Protein AF-A0A7S2BDD0-F1 (afdb_monomer_lite)

Organism: NCBI:txid327968

Secondary structure (DSSP, 8-state):
--PPPPPEEEETTEEEEEEE--SS-HHHHHHHHHHHHHHHHHTT-SEEEEEEE-SS---TT-HHHHHH--PPPPPHHHHHHHHHHHHT--TT--S-----

Radius of gyration: 18.63 Å; chains: 1; bounding box: 52×38×51 Å

Sequence (100 aa):
GKRGSPLEGVLDRTLVASVHLDAQSEEKRVDRLRTCLAKARYLGIRELVIAGDMNTECLPGSCVAAILAASPKPTAADLARECASALRLSSDEAEDDEAP

Foldseek 3Di:
DPDDDWDWDDDPLEIETEDAFDLPDLVRLLVVVVVQVVVSVVVNRPHYHYDYHSNDPLAQPRPVVVVVDPDPNDDPVSVVVVVCVVVVPPPPPPDDPDDD

pLDDT: mean 80.17, std 15.75, range [35.03, 94.81]

Structure (mmCIF, N/CA/C/O backbone):
data_AF-A0A7S2BDD0-F1
#
_entry.id   AF-A0A7S2BDD0-F1
#
loop_
_atom_site.group_PDB
_atom_site.id
_atom_site.type_symbol
_atom_site.label_atom_id
_atom_site.label_alt_id
_atom_site.label_comp_id
_atom_site.label_asym_id
_atom_site.label_entity_id
_atom_site.label_seq_id
_atom_site.pdbx_PDB_ins_code
_atom_site.Cartn_x
_atom_site.Cartn_y
_atom_site.Cartn_z
_atom_site.occupancy
_atom_site.B_iso_or_equiv
_atom_site.auth_seq_id
_atom_site.auth_comp_id
_atom_site.auth_asym_id
_atom_site.auth_atom_id
_atom_site.pdbx_PDB_model_num
ATOM 1 N N . GLY A 1 1 ? -6.502 24.012 -3.553 1.00 35.03 1 GLY A N 1
ATOM 2 C CA . GLY A 1 1 ? -7.415 22.873 -3.769 1.00 35.03 1 GLY A CA 1
ATOM 3 C C . GLY A 1 1 ? -7.276 21.898 -2.621 1.00 35.03 1 GLY A C 1
ATOM 4 O O . GLY A 1 1 ? -6.162 21.463 -2.355 1.00 35.03 1 GLY A O 1
ATOM 5 N N . LYS A 1 2 ? -8.361 21.610 -1.891 1.00 40.56 2 LYS A N 1
ATOM 6 C CA . LYS A 1 2 ? -8.354 20.601 -0.820 1.00 40.56 2 LYS A CA 1
ATOM 7 C C . LYS A 1 2 ? -8.128 19.228 -1.462 1.00 40.56 2 LYS A C 1
ATOM 9 O O . LYS A 1 2 ? -8.985 18.758 -2.201 1.00 40.56 2 LYS A O 1
ATOM 14 N N . ARG A 1 3 ? -6.962 18.617 -1.218 1.00 48.31 3 ARG A N 1
ATOM 15 C CA . ARG A 1 3 ? -6.705 17.209 -1.560 1.00 48.31 3 ARG A CA 1
ATOM 16 C C . ARG A 1 3 ? -7.730 16.367 -0.797 1.00 48.31 3 ARG A C 1
ATOM 18 O O . ARG A 1 3 ? -7.821 16.514 0.420 1.00 48.31 3 ARG A O 1
ATOM 25 N N . GLY A 1 4 ? -8.509 15.548 -1.504 1.00 43.50 4 GLY A N 1
ATOM 26 C CA . GLY A 1 4 ? -9.551 14.712 -0.907 1.00 43.50 4 GLY A CA 1
ATOM 27 C C . GLY A 1 4 ? -8.990 13.872 0.240 1.00 43.50 4 GLY A C 1
ATOM 28 O O . GLY A 1 4 ? -8.008 13.142 0.077 1.00 43.50 4 GLY A O 1
ATOM 29 N N . SER A 1 5 ? -9.558 14.027 1.431 1.00 51.88 5 SER A N 1
ATOM 30 C CA . SER A 1 5 ? -9.354 13.090 2.530 1.00 51.88 5 SER A CA 1
ATOM 31 C C . SER A 1 5 ? -10.125 11.802 2.229 1.00 51.88 5 SER A C 1
ATOM 33 O O . SER A 1 5 ? -11.180 11.877 1.599 1.00 51.88 5 SER A O 1
ATOM 35 N N . PRO A 1 6 ? -9.620 10.634 2.656 1.00 56.59 6 PRO A N 1
ATOM 36 C CA . PRO A 1 6 ? -10.389 9.397 2.575 1.00 56.59 6 PRO A CA 1
ATOM 37 C C . PRO A 1 6 ? -11.721 9.563 3.327 1.00 56.59 6 PRO A C 1
ATOM 39 O O . PRO A 1 6 ? -11.771 10.236 4.360 1.00 56.59 6 PRO A O 1
ATOM 42 N N . LEU A 1 7 ? -12.793 8.978 2.788 1.00 57.91 7 LEU A N 1
ATOM 43 C CA . LEU A 1 7 ? -14.038 8.778 3.528 1.00 57.91 7 LEU A CA 1
ATOM 44 C C . LEU A 1 7 ? -13.795 7.612 4.498 1.00 57.91 7 LEU A C 1
ATOM 46 O O . LEU A 1 7 ? -13.367 6.538 4.072 1.00 57.91 7 LEU A O 1
ATOM 50 N N . GLU A 1 8 ? -13.993 7.856 5.792 1.00 61.56 8 GLU A N 1
ATOM 51 C CA . GLU A 1 8 ? -13.682 6.935 6.892 1.00 61.56 8 GLU A CA 1
ATOM 52 C C . GLU A 1 8 ? -14.972 6.657 7.687 1.00 61.56 8 GLU A C 1
ATOM 54 O O . GLU A 1 8 ? -15.703 7.589 8.026 1.00 61.56 8 GLU A O 1
ATOM 59 N N . GLY A 1 9 ? -15.258 5.383 7.981 1.00 64.06 9 GLY A N 1
ATOM 60 C CA . GLY A 1 9 ? -16.376 4.952 8.829 1.00 64.06 9 GLY A CA 1
ATOM 61 C C . GLY A 1 9 ? -15.919 3.902 9.844 1.00 64.06 9 GLY A C 1
ATOM 62 O O . GLY A 1 9 ? -15.165 2.997 9.486 1.00 64.06 9 GLY A O 1
ATOM 63 N N . VAL A 1 10 ? -16.348 4.034 11.104 1.00 63.94 10 VAL A N 1
ATOM 64 C CA . VAL A 1 10 ? -15.971 3.130 12.206 1.00 63.94 10 VAL A CA 1
ATOM 65 C C . VAL A 1 10 ? -17.162 2.245 12.569 1.00 63.94 10 VAL A C 1
ATOM 67 O O . VAL A 1 10 ? -18.204 2.750 12.985 1.00 63.94 10 VAL A O 1
ATOM 70 N N . LEU A 1 11 ? -17.000 0.931 12.417 1.00 67.19 11 LEU A N 1
ATOM 71 C CA . LEU A 1 11 ? -17.942 -0.089 12.877 1.00 67.19 11 LEU A CA 1
ATOM 72 C C . LEU A 1 11 ? -17.246 -0.880 13.986 1.00 67.19 11 LEU A C 1
ATOM 74 O O . LEU A 1 11 ? -16.319 -1.638 13.720 1.00 67.19 11 LEU A O 1
ATOM 78 N N . ASP A 1 12 ? -17.654 -0.664 15.234 1.00 75.44 12 ASP A N 1
ATOM 79 C CA . ASP A 1 12 ? -17.005 -1.242 16.419 1.00 75.44 12 ASP A CA 1
ATOM 80 C C . ASP A 1 12 ? -15.485 -0.941 16.482 1.00 75.44 12 ASP A C 1
ATOM 82 O O . ASP A 1 12 ? -15.100 0.209 16.705 1.00 75.44 12 ASP A O 1
ATOM 86 N N . ARG A 1 13 ? -14.610 -1.937 16.250 1.00 83.75 13 ARG A N 1
ATOM 87 C CA . ARG A 1 13 ? -13.137 -1.788 16.160 1.00 83.75 13 ARG A CA 1
ATOM 88 C C . ARG A 1 13 ? -12.585 -1.967 14.744 1.00 83.75 13 ARG A C 1
ATOM 90 O O . ARG A 1 13 ? -11.374 -2.178 14.590 1.00 83.75 13 ARG A O 1
ATOM 97 N N . THR A 1 14 ? -13.456 -1.871 13.747 1.00 89.75 14 THR A N 1
ATOM 98 C CA . THR A 1 14 ? -13.128 -1.985 12.331 1.00 89.75 14 THR A CA 1
ATOM 99 C C . THR A 1 14 ? -13.232 -0.615 11.668 1.00 89.75 14 THR A C 1
ATOM 101 O O . THR A 1 14 ? -14.253 0.069 11.769 1.00 89.75 14 THR A O 1
ATOM 104 N N . LEU A 1 15 ? -12.165 -0.196 10.991 1.00 90.12 15 LEU A N 1
ATOM 105 C CA . LEU A 1 15 ? -12.139 1.008 10.163 1.00 90.12 15 LEU A CA 1
ATOM 106 C C . LEU A 1 15 ? -12.194 0.593 8.700 1.00 90.12 15 LEU A C 1
ATOM 108 O O . LEU A 1 15 ? -11.366 -0.196 8.250 1.00 90.12 15 LEU A O 1
ATOM 112 N N . VAL A 1 16 ? -13.128 1.167 7.949 1.00 92.38 16 VAL A N 1
ATOM 113 C CA . VAL A 1 16 ? -13.140 1.060 6.488 1.00 92.38 16 VAL A CA 1
ATOM 114 C C . VAL A 1 16 ? -12.622 2.373 5.916 1.00 92.38 16 VAL A C 1
ATOM 116 O O . VAL A 1 16 ? -13.190 3.436 6.175 1.00 92.38 16 VAL A O 1
ATOM 119 N N . ALA A 1 17 ? -11.526 2.301 5.164 1.0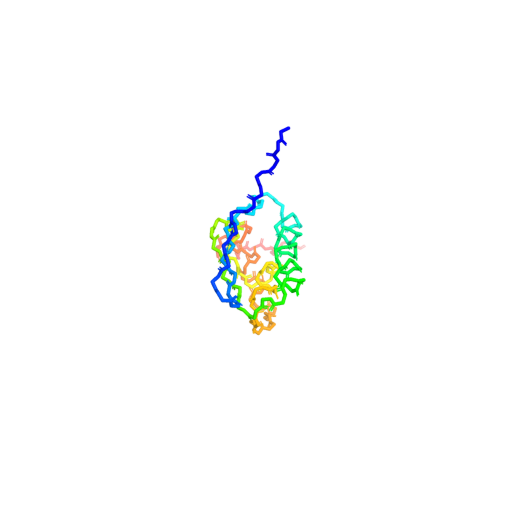0 91.88 17 ALA A N 1
ATOM 120 C CA . ALA A 1 17 ? -10.869 3.446 4.554 1.00 91.88 17 ALA A CA 1
ATOM 121 C C . ALA A 1 17 ? -10.915 3.338 3.028 1.00 91.88 17 ALA A C 1
ATOM 123 O O . ALA A 1 17 ? -10.387 2.390 2.442 1.00 91.88 17 ALA A O 1
ATOM 124 N N . SER A 1 18 ? -11.504 4.346 2.380 1.00 93.75 18 SER A N 1
ATOM 125 C CA . SER A 1 18 ? -11.421 4.485 0.925 1.00 93.75 18 SER A CA 1
ATOM 126 C C . SER A 1 18 ? -10.140 5.217 0.517 1.00 93.75 18 SER A C 1
ATOM 128 O O . SER A 1 18 ? -9.891 6.326 0.993 1.00 93.75 18 SER A O 1
ATOM 130 N N . VAL A 1 19 ? -9.330 4.637 -0.371 1.00 92.50 19 VAL A N 1
ATOM 131 C CA . VAL A 1 19 ? -8.092 5.247 -0.877 1.00 92.50 19 VAL A CA 1
ATOM 132 C C . VAL A 1 19 ? -8.111 5.437 -2.392 1.00 92.50 19 VAL A C 1
ATOM 134 O O . VAL A 1 19 ? -8.741 4.696 -3.135 1.00 92.50 19 VAL A O 1
ATOM 137 N N . HIS A 1 20 ? -7.389 6.462 -2.831 1.00 93.75 20 HIS A N 1
ATOM 138 C CA . HIS A 1 20 ? -6.973 6.663 -4.212 1.00 93.75 20 HIS A CA 1
ATOM 139 C C . HIS A 1 20 ? -5.498 7.061 -4.127 1.00 93.75 20 HIS A C 1
ATOM 141 O O . HIS A 1 20 ? -5.180 8.168 -3.677 1.00 93.75 20 HIS A O 1
ATOM 147 N N . LEU A 1 21 ? -4.597 6.122 -4.415 1.00 93.06 21 LEU A N 1
ATOM 148 C CA . LEU A 1 21 ? -3.156 6.343 -4.315 1.00 93.06 21 LEU A CA 1
ATOM 149 C C . LEU A 1 21 ? -2.619 6.992 -5.597 1.00 93.06 21 LEU A C 1
ATOM 151 O O . LEU A 1 21 ? -3.268 6.979 -6.634 1.00 93.06 21 LEU A O 1
ATOM 155 N N . ASP A 1 22 ? -1.444 7.608 -5.523 1.00 94.81 22 ASP A N 1
ATOM 156 C CA . ASP A 1 22 ? -0.865 8.335 -6.655 1.00 94.81 22 ASP A CA 1
ATOM 157 C C . ASP A 1 22 ? -0.543 7.398 -7.838 1.00 94.81 22 ASP A C 1
ATOM 159 O O . ASP A 1 22 ? 0.067 6.345 -7.657 1.00 94.81 22 ASP A O 1
ATOM 163 N N . ALA A 1 23 ? -0.926 7.785 -9.056 1.00 91.31 23 ALA A N 1
ATOM 164 C CA . ALA A 1 23 ? -0.689 6.987 -10.262 1.00 91.31 23 ALA A CA 1
ATOM 165 C C . ALA A 1 23 ? 0.787 6.942 -10.687 1.00 91.31 23 ALA A C 1
ATOM 167 O O . ALA A 1 23 ? 1.245 5.959 -11.265 1.00 91.31 23 ALA A O 1
ATOM 168 N N . GLN A 1 24 ? 1.559 7.985 -10.382 1.00 91.44 24 GLN A N 1
ATOM 169 C CA . GLN A 1 24 ? 2.864 8.223 -11.001 1.00 91.44 24 GLN A CA 1
ATOM 170 C C . GLN A 1 24 ? 4.043 7.994 -10.053 1.00 91.44 24 GLN A C 1
ATOM 172 O O . GLN A 1 24 ? 5.158 7.770 -10.509 1.00 91.44 24 GLN A O 1
ATOM 177 N N . SER A 1 25 ? 3.824 8.055 -8.740 1.00 91.31 25 SER A N 1
ATOM 178 C CA . SER A 1 25 ? 4.891 8.030 -7.740 1.00 91.31 25 SER A CA 1
ATOM 179 C C . SER A 1 25 ? 4.648 6.961 -6.684 1.00 91.31 25 SER A C 1
ATOM 181 O O . SER A 1 25 ? 3.736 7.074 -5.864 1.00 91.31 25 SER A O 1
ATOM 183 N N . GLU A 1 26 ? 5.516 5.945 -6.658 1.00 89.44 26 GLU A N 1
ATOM 184 C CA . GLU A 1 26 ? 5.469 4.904 -5.626 1.00 89.44 26 GLU A CA 1
ATOM 185 C C . GLU A 1 26 ? 5.679 5.481 -4.222 1.00 89.44 26 GLU A C 1
ATOM 187 O O . GLU A 1 26 ? 4.952 5.117 -3.302 1.00 89.44 26 GLU A O 1
ATOM 192 N N . GLU A 1 27 ? 6.589 6.443 -4.067 1.00 92.75 27 GLU A N 1
ATOM 193 C CA . GLU A 1 27 ? 6.817 7.150 -2.803 1.00 92.75 27 GLU A CA 1
ATOM 194 C C . GLU A 1 27 ? 5.519 7.765 -2.258 1.00 92.75 27 GLU A C 1
ATOM 196 O O . GLU A 1 27 ? 5.125 7.501 -1.121 1.00 92.75 27 GLU A O 1
ATOM 201 N N . LYS A 1 28 ? 4.776 8.501 -3.095 1.00 93.44 28 LYS A N 1
ATOM 202 C CA . LYS A 1 28 ? 3.494 9.095 -2.687 1.00 93.44 28 LYS A CA 1
ATOM 203 C C . LYS A 1 28 ? 2.432 8.042 -2.370 1.00 93.44 28 LYS A C 1
ATOM 205 O O . LYS A 1 28 ? 1.623 8.263 -1.463 1.00 93.44 28 LYS A O 1
ATOM 210 N N . ARG A 1 29 ? 2.411 6.907 -3.086 1.00 93.88 29 ARG A N 1
ATOM 211 C CA . ARG A 1 29 ? 1.531 5.771 -2.750 1.00 93.88 29 ARG A CA 1
ATOM 212 C C . ARG A 1 29 ? 1.850 5.240 -1.353 1.00 93.88 29 ARG A C 1
ATOM 214 O O . ARG A 1 29 ? 0.944 5.107 -0.529 1.00 93.88 29 ARG A O 1
ATOM 221 N N . VAL A 1 30 ? 3.132 5.005 -1.072 1.00 93.38 30 VAL A N 1
ATOM 222 C CA . VAL A 1 30 ? 3.636 4.513 0.217 1.00 93.38 30 VAL A CA 1
ATOM 223 C C . VAL A 1 30 ? 3.303 5.478 1.351 1.00 93.38 30 VAL A C 1
ATOM 225 O O . VAL A 1 30 ? 2.762 5.051 2.370 1.00 93.38 30 VAL A O 1
ATOM 228 N N . ASP A 1 31 ? 3.556 6.773 1.185 1.00 93.88 31 ASP A N 1
ATOM 229 C CA . ASP A 1 31 ? 3.291 7.772 2.225 1.00 93.88 31 ASP A CA 1
ATOM 230 C C . ASP A 1 31 ? 1.805 7.888 2.559 1.00 93.88 31 ASP A C 1
ATOM 232 O O . ASP A 1 31 ? 1.408 7.977 3.731 1.00 93.88 31 ASP A O 1
ATOM 236 N N . ARG A 1 32 ? 0.951 7.840 1.533 1.00 91.75 32 ARG A N 1
ATOM 237 C CA . ARG A 1 32 ? -0.498 7.872 1.729 1.00 91.75 32 ARG A CA 1
ATOM 238 C C . ARG A 1 32 ? -0.985 6.626 2.462 1.00 91.75 32 ARG A C 1
ATOM 240 O O . ARG A 1 32 ? -1.797 6.749 3.383 1.00 91.75 32 ARG A O 1
ATOM 247 N N . LEU A 1 33 ? -0.456 5.459 2.104 1.00 92.44 33 LEU A N 1
ATOM 248 C CA . LEU A 1 33 ? -0.768 4.201 2.770 1.00 92.44 33 LEU A CA 1
ATOM 249 C C . LEU A 1 33 ? -0.289 4.194 4.231 1.00 92.44 33 LEU A C 1
ATOM 251 O O . LEU A 1 33 ? -1.066 3.880 5.132 1.00 92.44 33 LEU A O 1
ATOM 255 N N . ARG A 1 34 ? 0.947 4.636 4.496 1.00 93.19 34 ARG A N 1
ATOM 256 C CA . ARG A 1 34 ? 1.497 4.800 5.854 1.00 93.19 34 ARG A CA 1
ATOM 257 C C . ARG A 1 34 ? 0.641 5.721 6.713 1.00 93.19 34 ARG A C 1
ATOM 259 O O . ARG A 1 34 ? 0.383 5.408 7.871 1.00 93.19 34 ARG A O 1
ATOM 266 N N . THR A 1 35 ? 0.159 6.823 6.143 1.00 91.88 35 THR A N 1
ATOM 267 C CA . THR A 1 35 ? -0.744 7.749 6.841 1.00 91.88 35 THR A CA 1
ATOM 268 C C . THR A 1 35 ? -2.052 7.061 7.242 1.00 91.88 35 THR A C 1
ATOM 270 O O . THR A 1 35 ? -2.533 7.260 8.356 1.00 91.88 35 THR A O 1
ATOM 273 N N . CYS A 1 36 ? -2.620 6.228 6.364 1.00 91.25 36 CYS A N 1
ATOM 274 C CA . CYS A 1 36 ? -3.834 5.462 6.656 1.00 91.25 36 CYS A CA 1
ATOM 275 C C . CYS A 1 36 ? -3.609 4.455 7.799 1.00 91.25 36 CYS A C 1
ATOM 277 O O . CYS A 1 36 ? -4.369 4.436 8.768 1.00 91.25 36 CYS A O 1
ATOM 279 N N . LEU A 1 37 ? -2.507 3.701 7.750 1.00 92.00 37 LEU A N 1
ATOM 280 C CA . LEU A 1 37 ? -2.125 2.755 8.803 1.00 92.00 37 LEU A CA 1
ATOM 281 C C . LEU A 1 37 ? -1.867 3.452 10.149 1.00 92.00 37 LEU A C 1
ATOM 283 O O . LEU A 1 37 ? -2.327 2.991 11.195 1.00 92.00 37 LEU A O 1
ATOM 287 N N . ALA A 1 38 ? -1.165 4.589 10.134 1.00 92.31 38 ALA A N 1
AT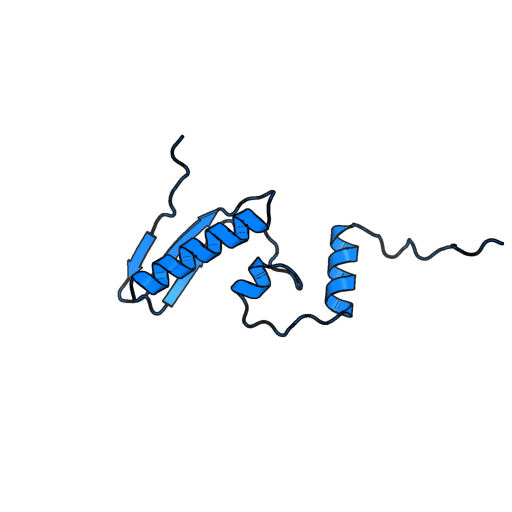OM 288 C CA . ALA A 1 38 ? -0.874 5.370 11.333 1.00 92.31 38 ALA A CA 1
ATOM 289 C C . ALA A 1 38 ? -2.154 5.886 12.005 1.00 92.31 38 ALA A C 1
ATOM 291 O O . ALA A 1 38 ? -2.274 5.821 13.229 1.00 92.31 38 ALA A O 1
ATOM 292 N N . LYS A 1 39 ? -3.135 6.340 11.214 1.00 90.62 39 LYS A N 1
ATOM 293 C CA . LYS A 1 39 ? -4.452 6.744 11.720 1.00 90.62 39 LYS A CA 1
ATOM 294 C C . LYS A 1 39 ? -5.200 5.5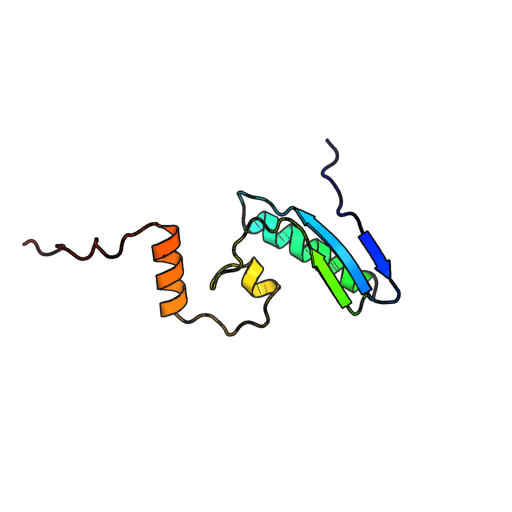88 12.374 1.00 90.62 39 LYS A C 1
ATOM 296 O O . LYS A 1 39 ? -5.680 5.748 13.491 1.00 90.62 39 LYS A O 1
ATOM 301 N N . ALA A 1 40 ? -5.265 4.428 11.717 1.00 90.50 40 ALA A N 1
ATOM 302 C CA . ALA A 1 40 ? -5.916 3.249 12.284 1.00 90.50 40 ALA A CA 1
ATOM 303 C C . ALA A 1 40 ? -5.288 2.865 13.636 1.00 90.50 40 ALA A C 1
ATOM 305 O O . ALA A 1 40 ? -5.995 2.666 14.625 1.00 90.50 40 ALA A O 1
ATOM 306 N N . ARG A 1 41 ? -3.950 2.872 13.710 1.00 90.88 41 ARG A N 1
ATOM 307 C CA . ARG A 1 41 ? -3.212 2.610 14.951 1.00 90.88 41 ARG A CA 1
ATOM 308 C C . ARG A 1 41 ? -3.511 3.640 16.041 1.00 90.88 41 ARG A C 1
ATOM 310 O O . ARG A 1 41 ? -3.720 3.254 17.187 1.00 90.88 41 ARG A O 1
ATOM 317 N N . TYR A 1 42 ? -3.531 4.927 15.698 1.00 90.75 42 TYR A N 1
ATOM 318 C CA . TYR A 1 42 ? -3.846 6.007 16.639 1.00 90.75 42 TYR A CA 1
ATOM 319 C C . TYR A 1 42 ? -5.261 5.876 17.219 1.00 90.75 42 TYR A C 1
ATOM 321 O O . TYR A 1 42 ? -5.463 6.083 18.411 1.00 90.75 42 TYR A O 1
ATOM 329 N N . LEU A 1 43 ? -6.224 5.469 16.391 1.00 87.75 43 LEU A N 1
ATOM 330 C CA . LEU A 1 43 ? -7.622 5.276 16.779 1.00 87.75 43 LEU A CA 1
ATOM 331 C C . LEU A 1 43 ? -7.878 3.963 17.546 1.00 87.75 43 LEU A C 1
ATOM 333 O O . LEU A 1 43 ? -9.014 3.690 17.925 1.00 87.75 43 LEU A O 1
ATOM 337 N N . GLY A 1 44 ? -6.853 3.135 17.782 1.00 88.69 44 GLY A N 1
ATOM 338 C CA . GLY A 1 44 ? -7.005 1.855 18.483 1.00 88.69 44 GLY A CA 1
ATOM 339 C C . GLY A 1 44 ? -7.815 0.812 17.702 1.00 88.69 44 GLY A C 1
ATOM 340 O O . GLY A 1 44 ? -8.368 -0.120 18.298 1.00 88.69 44 GLY A O 1
ATOM 341 N N . ILE A 1 45 ? -7.885 0.977 16.379 1.00 91.62 45 ILE A N 1
ATOM 342 C CA . ILE A 1 45 ? -8.572 0.081 15.451 1.00 91.62 45 ILE A CA 1
ATOM 343 C C . ILE A 1 45 ? -7.830 -1.254 15.408 1.00 91.62 45 ILE A C 1
ATOM 345 O O . ILE A 1 45 ? -6.602 -1.292 15.316 1.00 91.62 45 ILE A O 1
ATOM 349 N N . ARG A 1 46 ? -8.580 -2.355 15.488 1.00 87.00 46 ARG A N 1
ATOM 350 C CA . ARG A 1 46 ? -8.022 -3.713 15.401 1.00 87.00 46 ARG A CA 1
ATOM 351 C C . ARG A 1 46 ? -8.046 -4.254 13.984 1.00 87.00 46 ARG A C 1
ATOM 353 O O . ARG A 1 46 ? -7.162 -5.020 13.623 1.00 87.00 46 ARG A O 1
ATOM 360 N N . GLU A 1 47 ? -9.042 -3.852 13.207 1.00 91.00 47 GLU A N 1
ATOM 361 C CA . GLU A 1 47 ? -9.235 -4.320 11.844 1.00 91.00 47 GLU A CA 1
ATOM 362 C C . GLU A 1 47 ? -9.351 -3.124 10.900 1.00 91.00 47 GLU A C 1
ATOM 364 O O . GLU A 1 47 ? -10.150 -2.216 11.115 1.00 91.00 47 GLU A O 1
ATOM 369 N N . LEU A 1 48 ? -8.531 -3.098 9.857 1.00 90.50 48 LEU A N 1
ATOM 370 C CA . LEU A 1 48 ? -8.547 -2.040 8.856 1.00 90.50 48 LEU A CA 1
ATOM 371 C C . LEU A 1 48 ? -8.838 -2.658 7.494 1.00 90.50 48 LEU A C 1
ATOM 373 O O . LEU A 1 48 ? -8.056 -3.468 7.003 1.00 90.50 48 LEU A O 1
ATOM 377 N N . VAL A 1 49 ? -9.928 -2.223 6.870 1.00 91.44 49 VAL A N 1
ATOM 378 C CA . VAL A 1 49 ? -10.260 -2.551 5.485 1.00 91.44 49 VAL A CA 1
ATOM 379 C C . VAL A 1 49 ? -9.886 -1.357 4.619 1.00 91.44 49 VAL A C 1
ATOM 381 O O . VAL A 1 49 ? -10.480 -0.287 4.741 1.00 91.44 49 VAL A O 1
ATOM 384 N N . ILE A 1 50 ? -8.896 -1.533 3.747 1.00 91.56 50 ILE A N 1
ATOM 385 C CA . ILE A 1 50 ? -8.493 -0.521 2.767 1.00 91.56 50 ILE A CA 1
ATOM 386 C C . ILE A 1 50 ? -9.072 -0.925 1.415 1.00 91.56 50 ILE A C 1
ATOM 388 O O . ILE A 1 50 ? -8.802 -2.022 0.935 1.00 91.56 50 ILE A O 1
ATOM 392 N N . ALA A 1 51 ? -9.858 -0.043 0.804 1.00 91.44 51 ALA A N 1
ATOM 393 C CA . ALA A 1 51 ? -10.469 -0.291 -0.497 1.00 91.44 51 ALA A CA 1
ATOM 394 C C . ALA A 1 51 ? -10.386 0.947 -1.394 1.00 91.44 51 ALA A C 1
ATOM 396 O O . ALA A 1 51 ? -10.419 2.077 -0.914 1.00 91.44 51 ALA A O 1
ATOM 397 N N . GLY A 1 52 ? -10.319 0.745 -2.705 1.00 91.31 52 GLY A N 1
ATOM 398 C CA . GLY A 1 52 ? -10.295 1.821 -3.692 1.00 91.31 52 GLY A CA 1
ATOM 399 C C . GLY A 1 52 ? -9.168 1.651 -4.700 1.00 91.31 52 GLY A C 1
ATOM 400 O O . GLY A 1 52 ? -8.653 0.550 -4.883 1.00 91.31 52 GLY A O 1
ATOM 401 N N . ASP A 1 53 ? -8.814 2.741 -5.371 1.00 93.50 53 ASP A N 1
ATOM 402 C CA . ASP A 1 53 ? -7.799 2.716 -6.417 1.00 93.50 53 ASP A CA 1
ATOM 403 C C . ASP A 1 53 ? -6.394 2.764 -5.804 1.00 93.50 53 ASP A C 1
ATOM 405 O O . ASP A 1 53 ? -5.950 3.778 -5.255 1.00 93.50 53 ASP A O 1
ATOM 409 N N . MET A 1 54 ? -5.687 1.642 -5.880 1.00 90.62 54 MET A N 1
ATOM 410 C CA . MET A 1 54 ? -4.333 1.514 -5.354 1.00 90.62 54 MET A CA 1
ATOM 411 C C . MET A 1 54 ? -3.277 2.046 -6.327 1.00 90.62 54 MET A C 1
ATOM 413 O O . MET A 1 54 ? -2.150 2.300 -5.900 1.00 90.62 54 MET A O 1
ATOM 417 N N . ASN A 1 55 ? -3.609 2.219 -7.613 1.00 92.44 55 ASN A N 1
ATOM 418 C CA . ASN A 1 55 ? -2.663 2.608 -8.661 1.00 92.44 55 ASN A CA 1
ATOM 419 C C . ASN A 1 55 ? -1.344 1.801 -8.635 1.00 92.44 55 ASN A C 1
ATOM 421 O O . ASN A 1 55 ? -0.249 2.307 -8.892 1.00 92.44 55 ASN A O 1
ATOM 425 N N . THR A 1 56 ? -1.441 0.529 -8.254 1.00 88.06 56 THR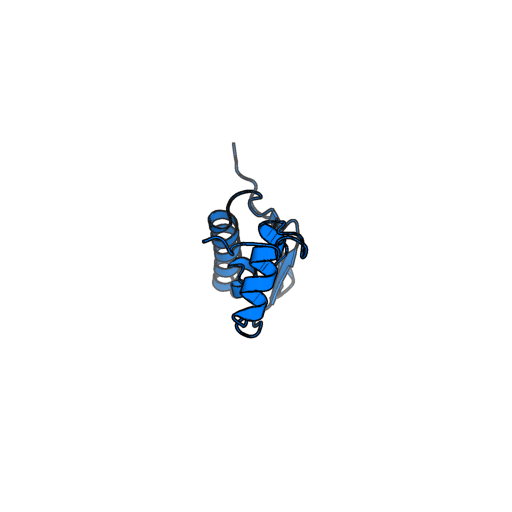 A N 1
ATOM 426 C CA . THR A 1 56 ? -0.341 -0.430 -8.235 1.00 88.06 56 THR A CA 1
ATOM 427 C C . THR A 1 56 ? -0.908 -1.837 -8.335 1.00 88.06 56 THR A C 1
ATOM 429 O O . THR A 1 56 ? -1.973 -2.125 -7.791 1.00 88.06 56 THR A O 1
ATOM 432 N N . GLU A 1 57 ? -0.177 -2.712 -9.013 1.00 85.25 57 GLU A N 1
ATOM 433 C CA . GLU A 1 57 ? -0.529 -4.124 -9.173 1.00 85.25 57 GLU A CA 1
ATOM 434 C C . GLU A 1 57 ? -0.116 -4.977 -7.960 1.00 85.25 57 GLU A C 1
ATOM 436 O O . GLU A 1 57 ? -0.388 -6.172 -7.922 1.00 85.25 57 GLU A O 1
ATOM 441 N N . CYS A 1 58 ? 0.526 -4.372 -6.948 1.00 85.75 58 CYS A N 1
ATOM 442 C CA . CYS A 1 58 ? 0.996 -5.057 -5.738 1.00 85.75 58 CYS A CA 1
ATOM 443 C C . CYS A 1 58 ? 1.892 -6.282 -6.029 1.00 85.75 58 CYS A C 1
ATOM 445 O O . CYS A 1 58 ? 1.886 -7.256 -5.274 1.00 85.75 58 CYS A O 1
ATOM 447 N N . LEU A 1 59 ? 2.677 -6.221 -7.107 1.00 84.69 59 LEU A N 1
ATOM 448 C CA . LEU A 1 59 ? 3.581 -7.291 -7.523 1.00 84.69 59 LEU A CA 1
ATOM 449 C C . LEU A 1 59 ? 4.811 -7.417 -6.601 1.00 84.69 59 LEU A C 1
ATOM 451 O O . LEU A 1 59 ? 5.173 -6.455 -5.905 1.00 84.69 59 LEU A O 1
ATOM 455 N N . PRO A 1 60 ? 5.481 -8.588 -6.602 1.00 83.69 60 PRO A N 1
ATOM 456 C CA . PRO A 1 60 ? 6.773 -8.788 -5.952 1.00 83.69 60 PRO A CA 1
ATOM 457 C C . PRO A 1 60 ? 7.759 -7.642 -6.209 1.00 83.69 60 PRO A C 1
ATOM 459 O O . PRO A 1 60 ? 8.007 -7.258 -7.346 1.00 83.69 60 PRO A O 1
ATOM 462 N N . GLY A 1 61 ? 8.332 -7.093 -5.137 1.00 78.19 61 GLY A N 1
ATOM 463 C CA . GLY A 1 61 ? 9.285 -5.980 -5.214 1.00 78.19 61 GLY A CA 1
ATOM 464 C C . GLY A 1 61 ? 8.673 -4.582 -5.076 1.00 78.19 61 GLY A C 1
ATOM 465 O O . GLY A 1 61 ? 9.418 -3.652 -4.779 1.00 78.19 61 GLY A O 1
ATOM 466 N N . SER A 1 62 ? 7.346 -4.413 -5.183 1.00 84.94 62 SER A N 1
ATOM 467 C CA . SER A 1 62 ? 6.714 -3.119 -4.883 1.00 84.94 62 SER A CA 1
ATOM 468 C C . SER A 1 62 ? 6.739 -2.804 -3.386 1.00 84.94 62 SER A C 1
ATOM 470 O O . SER A 1 62 ? 6.442 -3.652 -2.538 1.00 84.94 62 SER A O 1
ATOM 472 N N . CYS A 1 63 ? 6.991 -1.537 -3.049 1.00 87.56 63 CYS A N 1
ATOM 473 C CA . CYS A 1 63 ? 6.931 -1.064 -1.668 1.00 87.56 63 CYS A CA 1
ATOM 474 C C . CYS A 1 63 ? 5.519 -1.181 -1.074 1.00 87.56 63 CYS A C 1
ATOM 476 O O . CYS A 1 63 ? 5.367 -1.466 0.113 1.00 87.56 63 CYS A O 1
ATOM 478 N N . VAL A 1 64 ? 4.475 -0.977 -1.885 1.00 88.38 64 VAL A N 1
ATOM 479 C CA . VAL A 1 64 ? 3.081 -1.113 -1.435 1.00 88.38 64 VAL A CA 1
ATOM 480 C C . VAL A 1 64 ? 2.761 -2.574 -1.129 1.00 88.38 64 VAL A C 1
ATOM 482 O O . VAL A 1 64 ? 2.185 -2.859 -0.079 1.00 88.38 64 VAL A O 1
ATOM 485 N N . ALA A 1 65 ? 3.207 -3.499 -1.984 1.00 87.31 65 ALA A N 1
ATOM 486 C CA . ALA A 1 65 ? 3.076 -4.933 -1.743 1.00 87.31 65 ALA A CA 1
ATOM 487 C C . ALA A 1 65 ? 3.785 -5.351 -0.448 1.00 87.31 65 ALA A C 1
ATOM 489 O O . ALA A 1 65 ? 3.196 -6.043 0.374 1.00 87.31 65 ALA A O 1
ATOM 490 N N . ALA A 1 66 ? 5.008 -4.863 -0.218 1.00 86.44 66 ALA A N 1
ATOM 491 C CA . ALA A 1 66 ? 5.769 -5.147 0.999 1.00 86.44 66 ALA A CA 1
ATOM 492 C C . ALA A 1 66 ? 5.112 -4.604 2.283 1.00 86.44 66 ALA A C 1
ATOM 494 O O . ALA A 1 66 ? 5.337 -5.142 3.364 1.00 86.44 66 ALA A O 1
ATOM 495 N N . ILE A 1 67 ? 4.318 -3.532 2.185 1.00 86.56 67 ILE A N 1
ATOM 496 C CA . ILE A 1 67 ? 3.589 -2.959 3.326 1.00 86.56 67 ILE A CA 1
ATOM 497 C C . ILE A 1 67 ? 2.296 -3.730 3.606 1.00 86.56 67 ILE A C 1
ATOM 499 O O . ILE A 1 67 ? 1.964 -3.963 4.766 1.00 86.56 67 ILE A O 1
ATOM 503 N N . LEU A 1 68 ? 1.539 -4.067 2.559 1.00 83.94 68 LEU A N 1
ATOM 504 C CA . LEU A 1 68 ? 0.228 -4.712 2.685 1.00 83.94 68 LEU A CA 1
ATOM 505 C C . LEU A 1 68 ? 0.336 -6.203 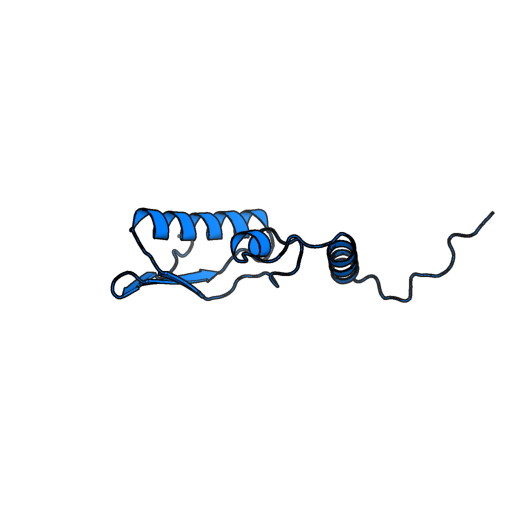2.964 1.00 83.94 68 LEU A C 1
ATOM 507 O O . LEU A 1 68 ? -0.493 -6.767 3.675 1.00 83.94 68 LEU A O 1
ATOM 511 N N . ALA A 1 69 ? 1.332 -6.846 2.369 1.00 72.25 69 ALA A N 1
ATOM 512 C CA . ALA A 1 69 ? 1.480 -8.273 2.439 1.00 72.25 69 ALA A CA 1
ATOM 513 C C . ALA A 1 69 ? 2.534 -8.645 3.479 1.00 72.25 69 ALA A C 1
ATOM 515 O O . ALA A 1 69 ? 3.696 -8.259 3.389 1.00 72.25 69 ALA A O 1
ATOM 516 N N . ALA A 1 70 ? 2.160 -9.559 4.368 1.00 57.31 70 ALA A N 1
ATOM 517 C CA . ALA A 1 70 ? 3.101 -10.508 4.953 1.00 57.31 70 ALA A CA 1
ATOM 518 C C . ALA A 1 70 ? 3.588 -11.530 3.894 1.00 57.31 70 ALA A C 1
ATOM 520 O O . ALA A 1 70 ? 3.753 -12.710 4.199 1.00 57.31 70 ALA A O 1
ATOM 521 N N . SER A 1 71 ? 3.740 -11.113 2.629 1.00 58.19 71 SER A N 1
ATOM 522 C CA . SER A 1 71 ? 4.177 -11.990 1.547 1.00 58.19 71 SER A CA 1
ATOM 523 C C . SER A 1 71 ? 5.619 -12.422 1.794 1.00 58.19 71 SER A C 1
ATOM 525 O O . SER A 1 71 ? 6.421 -11.628 2.301 1.00 58.19 71 SER A O 1
ATOM 527 N N . PRO A 1 72 ? 5.976 -13.665 1.431 1.00 67.44 72 PRO A N 1
ATOM 528 C CA . PRO A 1 72 ? 7.357 -14.110 1.487 1.00 67.44 72 PRO A CA 1
ATOM 529 C C . PRO A 1 72 ? 8.240 -13.134 0.709 1.00 67.44 72 PRO A C 1
ATOM 531 O O . PRO A 1 72 ? 7.853 -12.621 -0.344 1.00 67.44 72 PRO A O 1
ATOM 534 N N . LYS A 1 73 ? 9.427 -12.856 1.259 1.00 78.94 73 LYS A N 1
ATOM 535 C CA . LYS A 1 73 ? 10.418 -12.000 0.607 1.00 78.94 73 LYS A CA 1
ATOM 536 C C . LYS A 1 73 ? 10.639 -12.521 -0.823 1.00 78.94 73 LYS A C 1
ATOM 538 O O . LYS A 1 73 ? 10.944 -13.707 -0.962 1.00 78.94 73 LYS A O 1
ATOM 543 N N . PRO A 1 74 ? 10.486 -11.677 -1.857 1.00 83.25 74 PRO A N 1
ATOM 544 C CA . PRO A 1 74 ? 10.580 -12.131 -3.237 1.00 83.25 74 PRO A CA 1
ATOM 545 C C . PRO A 1 74 ? 11.982 -12.657 -3.541 1.00 83.25 74 PRO A C 1
ATOM 547 O O . PRO A 1 74 ? 12.977 -12.145 -3.013 1.00 83.25 74 PRO A O 1
ATOM 550 N N . THR A 1 75 ? 12.062 -13.690 -4.377 1.00 88.19 75 THR A N 1
ATOM 551 C CA . THR A 1 75 ? 13.345 -14.226 -4.837 1.00 88.19 75 THR A CA 1
ATOM 552 C C . THR A 1 75 ? 13.955 -13.318 -5.905 1.00 88.19 75 THR A C 1
ATOM 554 O O . THR A 1 75 ? 13.275 -12.482 -6.499 1.00 88.19 75 THR A O 1
ATOM 557 N N . ALA A 1 76 ? 15.249 -13.487 -6.192 1.00 88.81 76 ALA A N 1
ATOM 558 C CA . ALA A 1 76 ? 15.892 -12.758 -7.288 1.00 88.81 76 ALA A CA 1
ATOM 559 C C . ALA A 1 76 ? 15.232 -13.052 -8.650 1.00 88.81 76 ALA A C 1
ATOM 561 O O . ALA A 1 76 ? 15.123 -12.154 -9.479 1.00 88.81 76 ALA A O 1
ATOM 562 N N . ALA A 1 77 ? 14.747 -14.283 -8.854 1.00 88.19 77 ALA A N 1
ATOM 563 C CA . ALA A 1 77 ? 14.037 -14.676 -10.068 1.00 88.19 77 ALA A CA 1
ATOM 564 C C . ALA A 1 77 ? 12.679 -13.966 -10.198 1.00 88.19 77 ALA A C 1
ATOM 566 O O . ALA A 1 77 ? 12.334 -13.511 -11.287 1.00 88.19 77 ALA A O 1
ATOM 567 N N . ASP A 1 78 ? 11.944 -13.809 -9.091 1.00 87.31 78 ASP A N 1
ATOM 568 C CA . ASP A 1 78 ? 10.688 -13.048 -9.084 1.00 87.31 78 ASP A CA 1
ATOM 569 C C . ASP A 1 78 ? 10.933 -11.594 -9.479 1.00 87.31 78 ASP A C 1
ATOM 571 O O . ASP A 1 78 ? 10.261 -11.073 -10.362 1.00 87.31 78 ASP A O 1
ATOM 575 N N . LEU A 1 79 ? 11.940 -10.961 -8.869 1.00 88.00 79 LEU A N 1
ATOM 576 C CA . LEU A 1 79 ? 12.298 -9.577 -9.172 1.00 88.00 79 LEU A CA 1
ATOM 577 C C . LEU A 1 79 ? 12.721 -9.409 -10.636 1.00 88.00 79 LEU A C 1
ATOM 579 O O . LEU A 1 79 ? 12.268 -8.476 -11.289 1.00 88.00 79 LEU A O 1
ATOM 583 N N . ALA A 1 80 ? 13.548 -10.315 -11.168 1.00 88.44 80 ALA A N 1
ATOM 584 C CA . ALA A 1 80 ? 13.969 -10.272 -12.567 1.00 88.44 80 ALA A CA 1
ATOM 585 C C . ALA A 1 80 ? 12.773 -10.378 -13.526 1.00 88.44 80 ALA A C 1
ATOM 587 O O . ALA A 1 80 ? 12.679 -9.601 -14.475 1.00 88.44 80 ALA A O 1
ATOM 588 N N . ARG A 1 81 ? 11.831 -11.288 -13.245 1.00 87.62 81 ARG A N 1
ATOM 589 C CA . ARG A 1 81 ? 10.607 -11.468 -14.036 1.00 87.62 81 ARG A CA 1
ATOM 590 C C . ARG A 1 81 ? 9.729 -10.215 -14.026 1.00 87.62 81 ARG A C 1
ATOM 592 O O . ARG A 1 81 ? 9.294 -9.781 -15.091 1.00 87.62 81 ARG A O 1
ATOM 599 N N . GLU A 1 82 ? 9.484 -9.622 -12.856 1.00 86.75 82 GLU A N 1
ATOM 600 C CA . GLU A 1 82 ? 8.660 -8.408 -12.770 1.00 86.75 82 GLU A CA 1
ATOM 601 C C . GLU A 1 82 ? 9.353 -7.192 -13.405 1.00 86.75 82 GLU A C 1
ATOM 603 O O . GLU A 1 82 ? 8.701 -6.403 -14.087 1.00 86.75 82 GLU A O 1
ATOM 608 N N . CYS A 1 83 ? 10.678 -7.066 -13.270 1.00 85.81 83 CYS A N 1
ATOM 609 C CA . CYS A 1 83 ? 11.454 -6.032 -13.958 1.00 85.81 83 CYS A CA 1
ATOM 610 C C . CYS A 1 83 ? 11.379 -6.178 -15.483 1.00 85.81 83 CYS A C 1
ATOM 612 O O . CYS A 1 83 ? 11.134 -5.189 -16.172 1.00 85.81 83 CYS A O 1
ATOM 614 N N . ALA A 1 84 ? 11.555 -7.392 -16.014 1.00 87.38 84 ALA A N 1
ATOM 615 C CA . ALA A 1 84 ? 11.463 -7.649 -17.451 1.00 87.38 84 ALA A CA 1
ATOM 616 C C . ALA A 1 84 ? 10.069 -7.303 -17.997 1.00 87.38 84 ALA A C 1
ATOM 618 O O . ALA A 1 84 ? 9.953 -6.602 -19.002 1.00 87.38 84 ALA A O 1
ATOM 619 N N . SER A 1 85 ? 9.018 -7.705 -17.275 1.00 85.25 85 SER A N 1
ATOM 620 C CA . SER A 1 85 ? 7.628 -7.352 -17.589 1.00 85.25 85 SER A CA 1
ATOM 621 C C . SER A 1 85 ? 7.410 -5.833 -17.612 1.00 85.25 85 SER A C 1
ATOM 623 O O . SER A 1 85 ? 6.884 -5.288 -18.584 1.00 85.25 85 SER A O 1
ATOM 625 N N . ALA A 1 86 ? 7.882 -5.117 -16.584 1.00 83.50 86 ALA A N 1
ATOM 626 C CA . ALA A 1 86 ? 7.742 -3.664 -16.481 1.00 83.50 86 ALA A CA 1
ATOM 627 C C . ALA A 1 86 ? 8.489 -2.909 -17.593 1.00 83.50 86 ALA A C 1
ATOM 629 O O . ALA A 1 86 ? 8.004 -1.894 -18.099 1.00 83.50 86 ALA A O 1
ATOM 630 N N . LEU A 1 87 ? 9.654 -3.422 -17.993 1.00 84.81 87 LEU A N 1
ATOM 631 C CA . LEU A 1 87 ? 10.443 -2.901 -19.107 1.00 84.81 87 LEU A CA 1
ATOM 632 C C . LEU A 1 87 ? 9.877 -3.301 -20.477 1.00 84.81 87 LEU A C 1
ATOM 634 O O . LEU A 1 87 ? 10.341 -2.783 -21.489 1.00 84.81 87 LEU A O 1
ATOM 638 N N . ARG A 1 88 ? 8.848 -4.160 -20.511 1.00 85.38 88 ARG A N 1
ATOM 639 C CA . ARG A 1 88 ? 8.269 -4.743 -21.730 1.00 85.38 88 ARG A CA 1
ATOM 640 C C . ARG A 1 88 ? 9.310 -5.449 -22.596 1.00 85.38 88 ARG A C 1
ATOM 642 O O . ARG A 1 88 ? 9.186 -5.446 -23.817 1.00 85.38 88 ARG A O 1
ATOM 649 N N . LEU A 1 89 ? 10.311 -6.053 -21.961 1.00 80.00 89 LEU A N 1
ATOM 650 C CA . LEU A 1 89 ? 11.266 -6.904 -22.656 1.00 80.00 89 LEU A CA 1
ATOM 651 C C . LEU A 1 89 ? 10.494 -8.157 -23.071 1.00 80.00 89 LEU A C 1
ATOM 653 O O . LEU A 1 89 ? 10.121 -8.980 -22.230 1.00 80.00 89 LEU A O 1
ATOM 657 N N . SER A 1 90 ? 10.147 -8.252 -24.352 1.00 67.12 90 SER A N 1
ATOM 658 C CA . SER A 1 90 ? 9.627 -9.490 -24.922 1.00 67.12 90 SER A CA 1
ATOM 659 C C . SER A 1 90 ? 10.671 -10.586 -24.739 1.00 67.12 90 SER A C 1
ATOM 661 O O . SER A 1 90 ? 11.865 -10.330 -24.867 1.00 67.12 90 SER A O 1
ATOM 663 N N . SER A 1 91 ? 10.222 -11.818 -24.503 1.00 57.53 91 SER A N 1
ATOM 664 C CA . SER A 1 91 ? 11.064 -13.019 -24.383 1.00 57.53 91 SER A CA 1
ATOM 665 C C . SER A 1 91 ? 11.980 -13.293 -25.592 1.00 57.53 91 SER A C 1
ATOM 667 O O . SER A 1 91 ? 12.749 -14.246 -25.545 1.00 57.53 91 SER A O 1
ATOM 669 N N . ASP A 1 92 ? 11.876 -12.486 -26.651 1.00 53.69 92 ASP A N 1
ATOM 670 C CA . ASP A 1 92 ? 12.583 -12.613 -27.924 1.00 53.69 92 ASP A CA 1
ATOM 671 C C . ASP A 1 92 ? 13.868 -11.763 -28.007 1.00 53.69 92 ASP A C 1
ATOM 673 O O . ASP A 1 92 ? 14.605 -11.886 -28.975 1.00 53.69 92 ASP A O 1
ATOM 677 N N . GLU A 1 93 ? 14.201 -10.935 -27.006 1.00 53.16 93 GLU A N 1
ATOM 678 C CA . GLU A 1 93 ? 15.493 -10.210 -26.967 1.00 53.16 93 GLU A CA 1
ATOM 679 C C . GLU A 1 93 ? 16.623 -11.062 -26.360 1.00 53.16 93 GLU A C 1
ATOM 681 O O . GLU A 1 93 ? 17.432 -10.602 -25.555 1.00 53.16 93 GLU A O 1
ATOM 686 N N . ALA A 1 94 ? 16.656 -12.340 -26.732 1.00 52.59 94 ALA A N 1
ATOM 687 C CA . ALA A 1 94 ? 17.755 -13.252 -26.450 1.00 52.59 94 ALA A CA 1
ATOM 688 C C . ALA A 1 94 ? 18.432 -13.672 -27.759 1.00 52.59 94 ALA A C 1
ATOM 690 O O . ALA A 1 94 ? 18.620 -14.860 -27.992 1.00 52.59 94 ALA A O 1
ATOM 691 N N . GLU A 1 95 ? 18.789 -12.715 -28.614 1.00 54.69 95 GLU A N 1
ATOM 692 C CA . GLU A 1 95 ? 19.706 -12.963 -29.728 1.00 54.69 95 GLU A CA 1
ATOM 693 C C . GLU A 1 95 ? 20.780 -11.867 -29.791 1.00 54.69 95 GLU A C 1
ATOM 695 O O . GLU A 1 95 ? 20.489 -10.675 -29.869 1.00 54.69 95 GLU A O 1
ATOM 700 N N . ASP A 1 96 ? 22.020 -12.356 -29.748 1.00 50.59 96 ASP A N 1
ATOM 701 C CA . ASP A 1 96 ? 23.239 -11.783 -30.315 1.00 50.59 96 ASP A CA 1
ATOM 702 C C . ASP A 1 96 ? 23.846 -10.532 -29.666 1.00 50.59 96 ASP A C 1
ATOM 704 O O . ASP A 1 96 ? 23.875 -9.448 -30.241 1.00 50.59 96 ASP A O 1
ATOM 708 N N . ASP A 1 97 ? 24.508 -10.744 -28.525 1.00 50.88 97 ASP A N 1
ATOM 709 C CA . ASP A 1 97 ? 25.715 -9.979 -28.175 1.00 50.88 97 ASP A CA 1
ATOM 710 C C . ASP A 1 97 ? 26.939 -10.918 -28.249 1.00 50.88 97 ASP A C 1
ATOM 712 O O . ASP A 1 97 ? 27.657 -11.161 -27.279 1.00 50.88 97 ASP A O 1
ATOM 716 N N . GLU A 1 98 ? 27.137 -11.526 -29.423 1.00 60.66 98 GLU A N 1
ATOM 717 C CA . GLU A 1 98 ? 28.427 -12.086 -29.829 1.00 60.66 98 GLU A CA 1
ATOM 718 C C . GLU A 1 98 ? 28.906 -11.346 -31.082 1.00 60.66 98 GLU A C 1
ATOM 720 O O . GLU A 1 98 ? 28.465 -11.633 -32.192 1.00 60.66 98 GLU A O 1
ATOM 725 N N . ALA A 1 99 ? 29.816 -10.384 -30.902 1.00 42.28 99 ALA A N 1
ATOM 726 C CA . ALA A 1 99 ? 30.766 -9.950 -31.929 1.00 42.28 99 ALA A CA 1
ATOM 727 C C . ALA A 1 99 ? 31.839 -9.013 -31.335 1.00 42.28 99 ALA A C 1
ATOM 729 O O . ALA A 1 99 ? 31.511 -8.163 -30.507 1.00 42.28 99 ALA A O 1
ATOM 730 N N . PRO A 1 100 ? 33.039 -8.951 -31.932 1.00 50.88 100 PRO A N 1
ATOM 731 C CA . PRO A 1 100 ? 34.058 -9.986 -32.110 1.00 50.88 100 PRO A CA 1
ATOM 732 C C . PRO A 1 100 ? 35.294 -9.777 -31.204 1.00 50.88 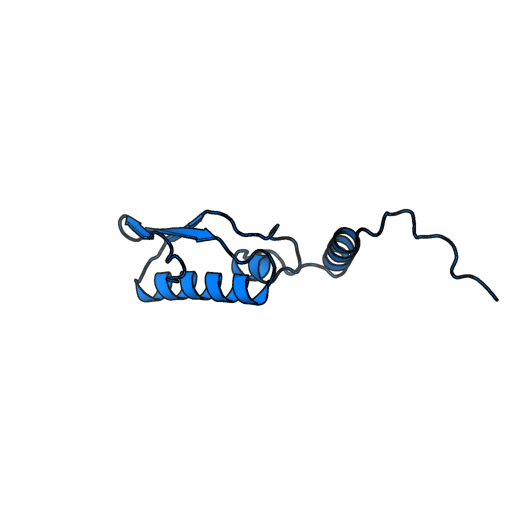100 PRO A C 1
ATOM 734 O O . PRO A 1 100 ? 35.467 -8.671 -30.640 1.00 50.88 100 PRO A O 1
#